Protein AF-A0A2V8ZM68-F1 (afdb_monomer_lite)

Foldseek 3Di:
DKDKDKAFAVPQAQCCPDPVNVVVVVVVVVPCPQKDWDDWDDDRTMIITTIDGPDPPDDPVND

Structure (mmCIF, N/CA/C/O backbone):
data_AF-A0A2V8ZM68-F1
#
_entry.id   AF-A0A2V8ZM68-F1
#
loop_
_atom_site.group_PDB
_atom_site.id
_atom_site.type_symbol
_atom_site.label_atom_id
_atom_site.label_alt_id
_atom_site.label_comp_id
_atom_site.label_asym_id
_atom_site.label_entity_id
_atom_site.label_seq_id
_atom_site.pdbx_PDB_ins_code
_atom_site.Cartn_x
_atom_site.Cartn_y
_atom_site.Cartn_z
_atom_site.occupancy
_atom_site.B_iso_or_equiv
_atom_site.auth_seq_id
_atom_site.auth_comp_id
_atom_site.auth_asym_id
_atom_site.auth_atom_id
_atom_site.pdbx_PDB_model_num
ATOM 1 N N . MET A 1 1 ? -11.204 8.260 12.395 1.00 84.19 1 MET A N 1
ATOM 2 C CA . MET A 1 1 ? -10.561 9.157 11.411 1.00 84.19 1 MET A CA 1
ATOM 3 C C . MET A 1 1 ? -10.116 8.294 10.253 1.00 84.19 1 MET A C 1
ATOM 5 O O . MET A 1 1 ? -9.608 7.216 10.521 1.00 84.19 1 MET A O 1
ATOM 9 N N . ILE A 1 2 ? -10.373 8.710 9.016 1.00 91.62 2 ILE A N 1
ATOM 10 C CA . ILE A 1 2 ? -9.947 7.969 7.825 1.00 91.62 2 ILE A CA 1
ATOM 11 C C . ILE A 1 2 ? -8.761 8.717 7.222 1.00 91.62 2 ILE A C 1
ATOM 13 O O . ILE A 1 2 ? -8.791 9.942 7.116 1.00 91.62 2 ILE A O 1
ATOM 17 N N . TYR A 1 3 ? -7.731 7.975 6.848 1.00 93.81 3 TYR A N 1
ATOM 18 C CA . TYR A 1 3 ? -6.523 8.460 6.208 1.00 93.81 3 TYR A CA 1
ATOM 19 C C . TYR A 1 3 ? -6.487 8.012 4.753 1.00 93.81 3 TYR A C 1
ATOM 21 O O . TYR A 1 3 ? -6.835 6.875 4.427 1.00 93.81 3 TYR A O 1
ATOM 29 N N . PHE A 1 4 ? -6.013 8.913 3.898 1.00 95.81 4 PHE A N 1
ATOM 30 C CA . PHE A 1 4 ? -5.604 8.592 2.542 1.00 95.81 4 PHE A CA 1
ATOM 31 C C . PHE A 1 4 ? -4.074 8.542 2.503 1.00 95.81 4 PHE A C 1
ATOM 33 O O . PHE A 1 4 ? -3.418 9.581 2.585 1.00 95.81 4 PHE A O 1
ATOM 40 N N . LEU A 1 5 ? -3.504 7.339 2.445 1.00 94.75 5 LEU A N 1
ATOM 41 C CA . LEU A 1 5 ? -2.056 7.131 2.409 1.00 94.75 5 LEU A CA 1
ATOM 42 C C . LEU A 1 5 ? -1.600 6.863 0.978 1.00 94.75 5 LEU A C 1
ATOM 44 O O . LEU A 1 5 ? -2.286 6.186 0.215 1.00 94.75 5 LEU A O 1
ATOM 48 N N . THR A 1 6 ? -0.422 7.378 0.629 1.00 96.25 6 THR A N 1
ATOM 49 C CA . THR A 1 6 ? 0.238 7.091 -0.649 1.00 96.25 6 THR A CA 1
ATOM 50 C C . THR A 1 6 ? 1.650 6.591 -0.381 1.00 96.25 6 THR A C 1
ATOM 52 O O . THR A 1 6 ? 2.444 7.301 0.233 1.00 96.25 6 THR A O 1
ATOM 55 N N . VAL A 1 7 ? 1.967 5.384 -0.847 1.00 94.62 7 VAL A N 1
ATOM 56 C CA . VAL A 1 7 ? 3.294 4.765 -0.710 1.00 94.62 7 VAL A CA 1
ATOM 57 C C . VAL A 1 7 ? 3.928 4.674 -2.092 1.00 94.62 7 VAL A C 1
ATOM 59 O O . VAL A 1 7 ? 3.359 4.059 -2.986 1.00 94.62 7 VAL A O 1
ATOM 62 N N . CYS A 1 8 ? 5.088 5.302 -2.280 1.00 96.00 8 CYS A N 1
ATOM 63 C CA . CYS A 1 8 ? 5.777 5.362 -3.572 1.00 96.00 8 CYS A CA 1
ATOM 64 C C . CYS A 1 8 ? 6.977 4.409 -3.615 1.00 96.00 8 CYS A C 1
ATOM 66 O O . CYS A 1 8 ? 7.703 4.273 -2.631 1.00 96.00 8 CYS A O 1
ATOM 68 N N . VAL A 1 9 ? 7.238 3.819 -4.782 1.00 94.69 9 VAL A N 1
ATOM 69 C CA . VAL A 1 9 ? 8.505 3.140 -5.079 1.00 94.69 9 VAL A CA 1
ATOM 70 C C . VAL A 1 9 ? 9.596 4.192 -5.304 1.00 94.69 9 VAL A C 1
ATOM 72 O O . VAL A 1 9 ? 9.363 5.203 -5.970 1.00 94.69 9 VAL A O 1
ATOM 75 N N . ILE A 1 10 ? 10.795 3.960 -4.757 1.00 93.00 10 ILE A N 1
ATOM 76 C CA . ILE A 1 10 ? 11.966 4.827 -4.956 1.00 93.00 10 ILE A CA 1
ATOM 77 C C . ILE A 1 10 ? 13.105 4.021 -5.615 1.00 93.00 10 ILE A C 1
ATOM 79 O O . ILE A 1 10 ? 13.496 2.988 -5.067 1.00 93.00 10 ILE A O 1
ATOM 83 N N . PRO A 1 11 ? 13.659 4.479 -6.761 1.00 91.94 11 PRO A N 1
ATOM 84 C CA . PRO A 1 11 ? 13.143 5.576 -7.592 1.00 91.94 11 PRO A CA 1
ATOM 85 C C . PRO A 1 11 ? 11.772 5.217 -8.190 1.00 91.94 11 PRO A C 1
ATOM 87 O O . PRO A 1 11 ? 11.449 4.033 -8.293 1.00 91.94 11 PRO A O 1
ATOM 90 N N . ARG A 1 12 ? 10.975 6.220 -8.593 1.00 90.50 12 ARG A N 1
ATOM 91 C CA . ARG A 1 12 ? 9.673 5.983 -9.242 1.00 90.50 12 ARG A CA 1
ATOM 92 C C . ARG A 1 12 ? 9.879 5.174 -10.520 1.00 90.50 12 ARG A C 1
ATOM 94 O O . ARG A 1 12 ? 10.459 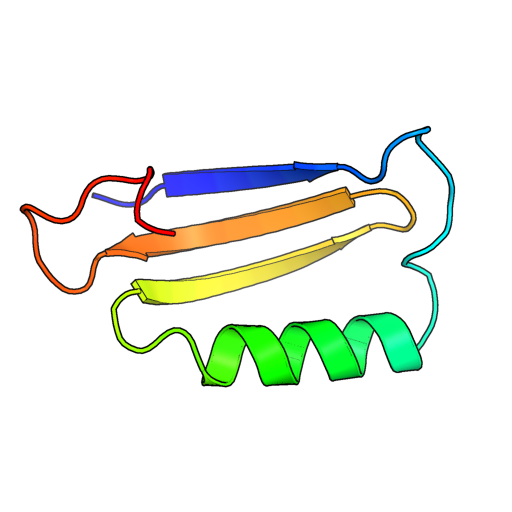5.670 -11.483 1.00 90.50 12 ARG A O 1
ATOM 101 N N . ARG A 1 13 ? 9.455 3.914 -10.483 1.00 93.56 13 ARG A N 1
ATOM 102 C CA . ARG A 1 13 ? 9.560 2.936 -11.568 1.00 93.56 13 ARG A CA 1
ATOM 103 C C . ARG A 1 13 ? 8.380 1.980 -11.492 1.00 93.56 13 ARG A C 1
ATOM 105 O O . ARG A 1 13 ? 7.868 1.749 -10.397 1.00 93.56 13 ARG A O 1
ATOM 112 N N . ASP A 1 14 ? 8.061 1.354 -12.615 1.00 95.31 14 ASP A N 1
ATOM 113 C CA . ASP A 1 14 ? 6.916 0.451 -12.779 1.00 95.31 14 ASP A CA 1
ATOM 114 C C . ASP A 1 14 ? 7.144 -0.934 -12.134 1.00 95.31 14 ASP A C 1
ATOM 116 O O . ASP A 1 14 ? 7.025 -1.978 -12.769 1.00 95.31 14 ASP A O 1
ATOM 120 N N . ALA A 1 15 ? 7.530 -0.963 -10.857 1.00 94.44 15 ALA A N 1
ATOM 121 C CA . ALA A 1 15 ? 7.850 -2.191 -10.127 1.00 94.44 15 ALA A CA 1
ATOM 122 C C . ALA A 1 15 ? 6.612 -2.949 -9.623 1.00 94.44 15 ALA A C 1
ATOM 124 O O . ALA A 1 15 ? 6.732 -4.110 -9.231 1.00 94.44 15 ALA A O 1
ATOM 125 N N . LEU A 1 16 ? 5.443 -2.306 -9.600 1.00 96.88 16 LEU A N 1
ATOM 126 C CA . LEU A 1 16 ? 4.217 -2.855 -9.020 1.00 96.88 16 LEU A CA 1
ATOM 127 C C . LEU A 1 16 ? 3.221 -3.364 -10.069 1.00 96.88 16 LEU A C 1
ATOM 129 O O . LEU A 1 16 ? 2.249 -4.014 -9.706 1.00 96.88 16 LEU A O 1
ATOM 133 N N . ALA A 1 17 ? 3.450 -3.116 -11.362 1.00 96.00 17 ALA A N 1
ATOM 134 C CA . ALA A 1 17 ? 2.570 -3.557 -12.450 1.00 96.00 17 ALA A CA 1
ATOM 135 C C . ALA A 1 17 ? 2.731 -5.058 -12.778 1.00 96.00 17 ALA A C 1
ATOM 137 O O . ALA A 1 17 ? 2.996 -5.435 -13.917 1.00 96.00 17 ALA A O 1
ATOM 138 N N . ASN A 1 18 ? 2.632 -5.924 -11.768 1.00 96.62 18 ASN 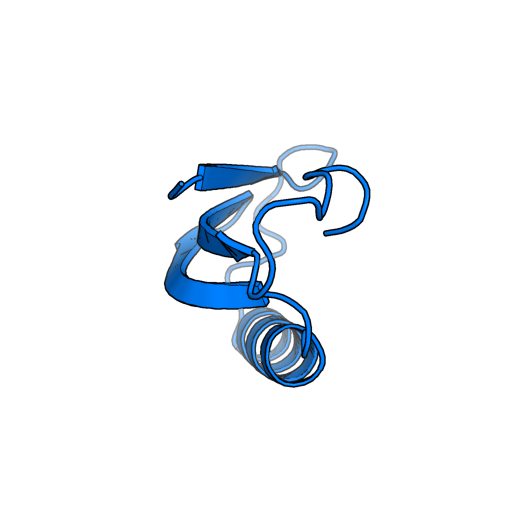A N 1
ATOM 139 C CA . ASN A 1 18 ? 2.692 -7.376 -11.911 1.00 96.62 18 ASN A CA 1
ATOM 140 C C . ASN A 1 18 ? 1.886 -8.085 -10.811 1.00 96.62 18 ASN A C 1
ATOM 142 O O . ASN A 1 18 ? 1.667 -7.549 -9.721 1.00 96.62 18 ASN A O 1
ATOM 146 N N . ASP A 1 19 ? 1.474 -9.320 -11.098 1.00 97.56 19 ASP A N 1
ATOM 147 C CA . ASP A 1 19 ? 0.627 -10.113 -10.203 1.00 97.56 19 ASP A CA 1
ATOM 148 C C . ASP A 1 19 ? 1.320 -10.469 -8.884 1.00 97.56 19 ASP A C 1
ATOM 150 O O . ASP A 1 19 ? 0.668 -10.554 -7.841 1.00 97.56 19 ASP A O 1
ATOM 154 N N . ASP A 1 20 ? 2.641 -10.653 -8.894 1.00 97.56 20 ASP A N 1
ATOM 155 C CA . ASP A 1 20 ? 3.394 -10.991 -7.687 1.00 97.56 20 ASP A CA 1
ATOM 156 C C . ASP A 1 20 ? 3.418 -9.829 -6.689 1.00 97.56 20 ASP A C 1
ATOM 158 O O . ASP A 1 20 ? 3.201 -10.044 -5.493 1.00 97.56 20 ASP A O 1
ATOM 162 N N . ALA A 1 21 ? 3.576 -8.592 -7.169 1.00 96.88 21 ALA A N 1
ATOM 163 C CA . ALA A 1 21 ? 3.466 -7.387 -6.355 1.00 96.88 21 ALA A CA 1
ATOM 164 C C . ALA A 1 21 ? 2.059 -7.242 -5.754 1.00 96.88 21 ALA A C 1
ATOM 166 O O . ALA A 1 21 ? 1.929 -6.987 -4.554 1.00 96.88 21 ALA A O 1
ATOM 167 N N . TRP A 1 22 ? 1.006 -7.489 -6.544 1.00 96.69 22 TRP A N 1
ATOM 168 C CA . TRP A 1 22 ? -0.371 -7.463 -6.041 1.00 96.69 22 TRP A CA 1
ATOM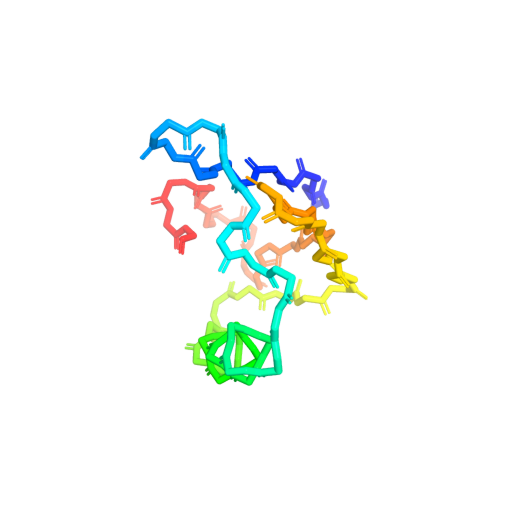 169 C C . TRP A 1 22 ? -0.604 -8.515 -4.951 1.00 96.69 22 TRP A C 1
ATOM 171 O O . TRP A 1 22 ? -1.135 -8.215 -3.879 1.00 96.69 22 TRP A O 1
ATOM 181 N N . ARG A 1 23 ? -0.157 -9.756 -5.184 1.00 97.88 23 ARG A N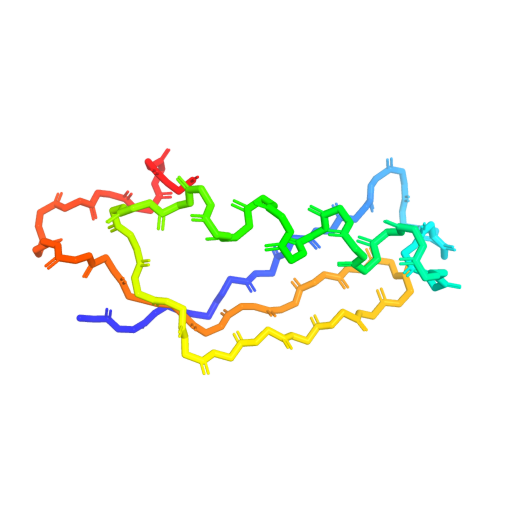 1
ATOM 182 C CA . ARG A 1 23 ? -0.279 -10.852 -4.21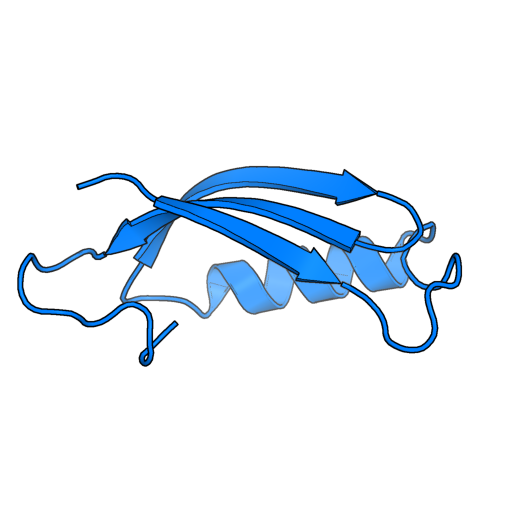3 1.00 97.88 23 ARG A CA 1
ATOM 183 C C . ARG A 1 23 ? 0.467 -10.536 -2.918 1.00 97.88 23 ARG A C 1
ATOM 185 O O . ARG A 1 23 ? -0.091 -10.751 -1.839 1.00 97.88 23 ARG A O 1
ATOM 192 N N . ALA A 1 24 ? 1.685 -10.005 -3.014 1.00 96.56 24 ALA A N 1
ATOM 193 C CA . ALA A 1 24 ? 2.484 -9.596 -1.862 1.00 96.56 24 ALA A CA 1
ATOM 194 C C . ALA A 1 24 ? 1.810 -8.465 -1.067 1.00 96.56 24 ALA A C 1
ATOM 196 O O . ALA A 1 24 ? 1.757 -8.522 0.167 1.00 96.56 24 ALA A O 1
ATOM 197 N N . LEU A 1 25 ? 1.223 -7.483 -1.759 1.00 96.06 25 LEU A N 1
ATOM 198 C CA . LEU A 1 25 ? 0.452 -6.411 -1.136 1.00 96.06 25 LEU A CA 1
ATOM 199 C C . LEU A 1 25 ? -0.761 -6.970 -0.384 1.00 96.06 25 LEU A C 1
ATOM 201 O O . LEU A 1 25 ? -0.905 -6.721 0.810 1.00 96.06 25 LEU A O 1
ATOM 205 N N . CYS A 1 26 ? -1.593 -7.795 -1.027 1.00 95.56 26 CYS A N 1
ATOM 206 C CA . CYS A 1 26 ? -2.754 -8.407 -0.377 1.00 95.56 26 CYS A CA 1
ATOM 207 C C . CYS A 1 26 ? -2.377 -9.233 0.863 1.00 95.56 26 CYS A C 1
ATOM 209 O O . CYS A 1 26 ? -3.093 -9.204 1.863 1.00 95.56 26 CYS A O 1
ATOM 211 N N . GLN A 1 27 ? -1.273 -9.984 0.818 1.00 96.38 27 GLN A N 1
ATOM 212 C CA . GLN A 1 27 ? -0.797 -10.755 1.972 1.00 96.38 27 GLN A CA 1
ATOM 213 C C . GLN A 1 27 ? -0.321 -9.853 3.112 1.00 96.38 27 GLN A C 1
ATOM 215 O O . GLN A 1 27 ? -0.619 -10.133 4.271 1.00 96.38 27 GLN A O 1
ATOM 220 N N . THR A 1 28 ? 0.380 -8.768 2.786 1.00 94.12 28 THR A N 1
ATOM 221 C CA . THR A 1 28 ? 0.836 -7.775 3.765 1.00 94.12 28 THR A CA 1
ATOM 222 C C . THR A 1 28 ? -0.347 -7.099 4.448 1.00 94.12 28 THR A C 1
ATOM 224 O O . THR A 1 28 ? -0.410 -7.066 5.671 1.00 94.12 28 THR A O 1
ATOM 227 N N . LEU A 1 29 ? -1.340 -6.652 3.677 1.00 93.50 29 LEU A N 1
ATOM 228 C CA . LEU A 1 29 ? -2.529 -5.990 4.218 1.00 93.50 29 LEU A CA 1
ATOM 229 C C . LEU A 1 29 ? -3.351 -6.908 5.128 1.00 93.50 29 LEU A C 1
ATOM 231 O O . LEU A 1 29 ? -3.880 -6.452 6.132 1.00 93.50 29 LEU A O 1
ATOM 235 N N . LYS A 1 30 ? -3.413 -8.214 4.834 1.00 92.25 30 LYS A N 1
ATOM 236 C CA . LYS A 1 30 ? -4.063 -9.203 5.714 1.00 92.25 30 LYS A CA 1
ATOM 237 C C . LYS A 1 30 ? -3.369 -9.370 7.067 1.00 92.25 30 LYS A C 1
ATOM 239 O O . LYS A 1 30 ? -3.982 -9.900 7.987 1.00 92.25 30 LYS A O 1
ATOM 244 N N . ARG A 1 31 ? -2.096 -8.981 7.179 1.00 92.00 31 ARG A N 1
ATOM 245 C CA . ARG A 1 31 ? -1.322 -9.031 8.427 1.00 92.00 31 ARG A CA 1
ATOM 246 C C . ARG A 1 31 ? -1.434 -7.743 9.247 1.00 92.00 31 ARG A C 1
ATOM 248 O O . ARG A 1 31 ? -1.004 -7.749 10.393 1.00 92.00 31 ARG A O 1
ATOM 255 N N . LEU A 1 32 ? -1.992 -6.666 8.684 1.00 89.81 32 LEU A N 1
ATOM 256 C CA . LEU A 1 32 ? -2.251 -5.421 9.406 1.00 89.81 32 LEU A CA 1
ATOM 257 C C . LEU A 1 32 ? -3.530 -5.575 10.238 1.00 89.81 32 LEU A C 1
ATOM 259 O O . LEU A 1 32 ? -4.630 -5.310 9.767 1.00 89.81 32 LEU A O 1
ATOM 263 N N . ASP A 1 33 ? -3.382 -6.022 11.480 1.00 88.50 33 ASP A N 1
ATOM 264 C CA . ASP A 1 33 ? -4.480 -6.274 12.423 1.00 88.50 33 ASP A CA 1
ATOM 265 C C . ASP A 1 33 ? -4.948 -5.017 13.178 1.00 88.50 33 ASP A C 1
ATOM 267 O O . ASP A 1 33 ? -6.062 -4.969 13.697 1.00 88.50 33 ASP A O 1
ATOM 271 N N . LYS A 1 34 ? -4.120 -3.969 13.201 1.00 92.25 34 LYS A N 1
ATOM 272 C CA . LYS A 1 34 ? -4.399 -2.688 13.877 1.00 92.25 34 LYS A CA 1
ATOM 273 C C . LYS A 1 34 ? -5.047 -1.627 12.988 1.00 92.25 34 LYS A C 1
ATOM 275 O O . LYS A 1 34 ? -5.283 -0.502 13.429 1.00 92.25 34 LYS A O 1
ATOM 280 N N . TRP A 1 35 ? -5.316 -1.959 11.729 1.00 93.50 35 TRP A N 1
ATOM 281 C CA . TRP A 1 35 ? -5.820 -1.009 10.748 1.00 93.50 35 TRP A CA 1
ATOM 282 C C . TRP A 1 35 ? -6.943 -1.610 9.910 1.00 93.50 35 TRP A C 1
ATOM 284 O O . TRP A 1 35 ? -6.826 -2.692 9.346 1.00 93.50 35 TRP A O 1
ATOM 294 N N . ASN A 1 36 ? -8.027 -0.859 9.776 1.00 92.88 36 ASN A N 1
ATOM 295 C CA . ASN A 1 36 ? -9.153 -1.184 8.920 1.00 92.88 36 ASN A CA 1
ATOM 296 C C . ASN A 1 36 ? -8.875 -0.697 7.495 1.00 92.88 36 ASN A C 1
ATOM 298 O O . ASN A 1 36 ? -8.835 0.510 7.245 1.00 92.88 36 ASN A O 1
ATOM 302 N N . MET A 1 37 ? -8.699 -1.628 6.555 1.00 94.50 37 MET A N 1
ATOM 303 C CA . MET A 1 37 ? -8.546 -1.305 5.133 1.00 94.50 37 MET A CA 1
ATOM 304 C C . MET A 1 37 ? -9.917 -1.135 4.481 1.00 94.50 37 MET A C 1
ATOM 306 O O . MET A 1 37 ? -10.707 -2.075 4.452 1.00 94.50 37 MET A O 1
ATOM 310 N N . HIS A 1 38 ? -10.188 0.040 3.914 1.00 94.06 38 HIS A N 1
ATOM 311 C CA . HIS A 1 38 ? -11.433 0.304 3.186 1.00 94.06 38 HIS A CA 1
ATOM 312 C C . HIS A 1 38 ? -11.262 0.167 1.674 1.00 94.06 38 HIS A C 1
ATOM 314 O O . HIS A 1 38 ? -12.146 -0.345 0.994 1.00 94.06 38 HIS A O 1
ATOM 320 N N . CYS A 1 39 ? -10.135 0.636 1.139 1.00 95.69 39 CYS A N 1
ATOM 321 C CA . CYS A 1 39 ? -9.831 0.559 -0.285 1.00 95.69 39 CYS A CA 1
ATOM 322 C C . CYS A 1 39 ? -8.319 0.567 -0.499 1.00 95.69 39 CYS A C 1
ATOM 324 O O . CYS A 1 39 ? -7.599 1.275 0.208 1.00 95.69 39 CYS A O 1
ATOM 326 N N . VAL A 1 40 ? -7.858 -0.194 -1.490 1.00 96.56 40 VAL A N 1
ATOM 327 C CA . VAL A 1 40 ? -6.467 -0.212 -1.943 1.00 96.56 40 VAL A CA 1
ATOM 328 C C . VAL A 1 40 ? -6.445 -0.137 -3.460 1.00 96.56 40 VAL A C 1
ATOM 330 O O . VAL A 1 40 ? -7.110 -0.925 -4.129 1.00 96.56 40 VAL A O 1
ATOM 333 N N . LEU A 1 41 ? -5.659 0.796 -3.990 1.00 97.00 41 LEU A N 1
ATOM 334 C CA . LEU A 1 41 ? -5.391 0.937 -5.417 1.00 97.00 41 LEU A CA 1
ATOM 335 C C . LEU A 1 41 ? -3.887 0.828 -5.639 1.00 97.00 41 LEU A C 1
ATOM 337 O O . LEU A 1 41 ? -3.118 1.564 -5.023 1.00 97.00 41 LEU A O 1
ATOM 341 N N . MET A 1 42 ? -3.471 -0.082 -6.514 1.00 97.50 42 MET A N 1
ATOM 342 C CA . MET A 1 42 ? -2.071 -0.250 -6.890 1.00 97.50 42 MET A CA 1
ATOM 343 C C . MET A 1 42 ? -1.853 0.307 -8.295 1.00 97.50 42 MET A C 1
ATOM 345 O O . MET A 1 42 ? -2.466 -0.150 -9.256 1.00 97.50 42 MET A O 1
ATOM 349 N N . MET A 1 43 ? -0.979 1.301 -8.385 1.00 97.38 43 MET A N 1
ATOM 350 C CA . MET A 1 43 ? -0.463 1.874 -9.623 1.00 97.38 43 MET A CA 1
ATOM 351 C C . MET A 1 43 ? 0.924 1.271 -9.905 1.00 97.38 43 MET A C 1
ATOM 353 O O . MET A 1 43 ? 1.532 0.719 -8.989 1.00 97.38 43 MET A O 1
ATOM 357 N N . PRO A 1 44 ? 1.468 1.378 -11.131 1.00 97.69 44 PRO A N 1
ATOM 358 C CA . PRO A 1 44 ? 2.773 0.801 -11.465 1.00 97.69 44 PRO A CA 1
ATOM 359 C C . PRO A 1 44 ? 3.935 1.223 -10.547 1.00 97.69 44 PRO A C 1
ATOM 361 O O . PRO A 1 44 ? 4.812 0.404 -10.270 1.00 97.69 44 PRO A O 1
ATOM 364 N N . ASP A 1 45 ? 3.936 2.459 -10.040 1.00 97.56 45 ASP A N 1
ATOM 365 C CA . ASP A 1 45 ? 5.016 3.040 -9.227 1.00 97.56 45 ASP A CA 1
ATOM 366 C C . ASP A 1 45 ? 4.597 3.447 -7.799 1.00 97.56 45 ASP A C 1
ATOM 368 O O . ASP A 1 45 ? 5.442 3.891 -7.016 1.00 97.56 45 ASP A O 1
ATOM 372 N N . HIS A 1 46 ? 3.319 3.316 -7.427 1.00 97.38 46 HIS A N 1
ATOM 373 C CA . HIS A 1 46 ? 2.822 3.683 -6.095 1.00 97.38 46 HIS A CA 1
ATOM 374 C C . HIS A 1 46 ? 1.512 2.979 -5.719 1.00 97.38 46 HIS A C 1
ATOM 376 O O . HIS A 1 46 ? 0.832 2.388 -6.551 1.00 97.38 46 HIS A O 1
ATOM 382 N N . ILE A 1 47 ? 1.137 3.056 -4.444 1.00 97.44 47 ILE A N 1
ATOM 383 C CA . ILE A 1 47 ? -0.105 2.497 -3.898 1.00 97.44 47 ILE A CA 1
ATOM 384 C C . ILE A 1 47 ? -0.862 3.603 -3.170 1.00 97.44 47 ILE A C 1
ATOM 386 O O . ILE A 1 47 ? -0.261 4.348 -2.396 1.00 97.44 47 ILE A O 1
ATOM 390 N N . HIS A 1 48 ? -2.175 3.665 -3.371 1.00 97.69 48 HIS A N 1
ATOM 391 C CA . HIS A 1 48 ? -3.095 4.461 -2.566 1.00 97.69 48 HIS A CA 1
ATOM 392 C C . HIS A 1 48 ? -3.900 3.572 -1.621 1.00 97.69 48 HIS A C 1
ATOM 394 O O . HIS A 1 48 ? -4.401 2.518 -2.017 1.00 97.69 48 HIS A O 1
ATOM 400 N N . LEU A 1 49 ? -4.059 4.021 -0.378 1.00 96.50 49 LEU A N 1
ATOM 401 C CA . LEU A 1 49 ? -4.791 3.317 0.668 1.00 96.50 49 LEU A CA 1
ATOM 402 C C . LEU A 1 49 ? -5.804 4.263 1.305 1.00 96.50 49 LEU A C 1
ATOM 404 O O . LEU A 1 49 ? -5.442 5.353 1.746 1.00 96.50 49 LEU A O 1
ATOM 408 N N . LEU A 1 50 ? -7.052 3.818 1.414 1.00 96.56 50 LEU A N 1
ATOM 409 C CA . LEU A 1 50 ? -8.049 4.424 2.286 1.00 96.56 50 LEU A CA 1
ATOM 410 C C . LEU A 1 50 ? -8.166 3.549 3.534 1.00 96.56 50 LEU A C 1
ATOM 412 O O . LEU A 1 50 ? -8.655 2.421 3.455 1.00 96.56 50 LEU A O 1
ATOM 416 N N . THR A 1 51 ? -7.685 4.045 4.670 1.00 94.69 51 THR A N 1
ATOM 417 C CA . THR A 1 51 ? -7.521 3.242 5.890 1.00 94.69 51 THR A CA 1
ATOM 418 C C . THR A 1 51 ? -7.857 4.027 7.151 1.00 94.69 51 THR A C 1
ATOM 420 O O . THR A 1 51 ? -7.735 5.249 7.181 1.00 94.69 51 THR A O 1
ATOM 423 N N . ALA A 1 52 ? -8.275 3.341 8.207 1.00 94.00 52 ALA A N 1
ATOM 424 C CA . ALA A 1 52 ? -8.476 3.922 9.528 1.00 94.00 52 ALA A CA 1
ATOM 425 C C . ALA A 1 52 ? -7.854 3.016 10.598 1.00 94.00 52 ALA A C 1
ATOM 427 O O . ALA A 1 52 ? -7.961 1.797 10.481 1.00 94.00 52 ALA A O 1
ATOM 428 N N . PRO A 1 53 ? -7.239 3.561 11.657 1.00 93.69 53 PRO A N 1
ATOM 429 C CA . PRO A 1 53 ? -6.769 2.736 12.757 1.00 93.69 53 PRO A CA 1
ATOM 430 C C . PRO A 1 53 ? -7.965 2.077 13.457 1.00 93.69 53 PRO A C 1
ATOM 4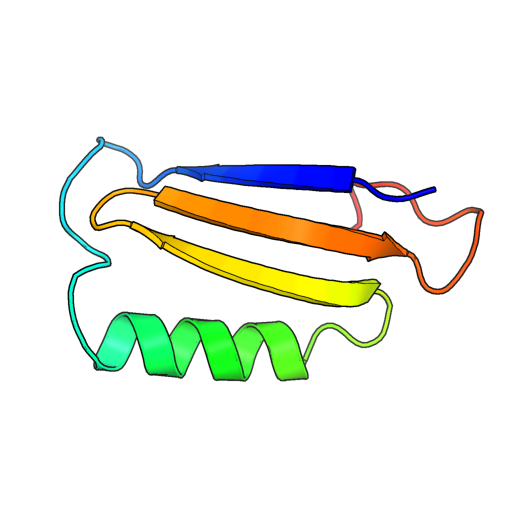32 O O . PRO A 1 53 ? -9.056 2.656 13.515 1.00 93.69 53 PRO A O 1
ATOM 435 N N . SER A 1 54 ? -7.775 0.862 13.971 1.00 91.69 54 SER A N 1
ATOM 436 C CA . SER A 1 54 ? -8.809 0.150 14.733 1.00 91.69 54 SER A CA 1
ATOM 437 C C . SER A 1 54 ? -9.111 0.836 16.067 1.00 91.69 54 SER A C 1
ATOM 439 O O . SER A 1 54 ? -10.256 0.852 16.514 1.00 91.69 54 SER A O 1
ATOM 441 N N . GLU A 1 55 ? -8.099 1.473 16.653 1.00 89.69 55 GLU A N 1
ATOM 442 C CA . GLU A 1 55 ? -8.179 2.245 17.888 1.00 89.69 55 GLU A CA 1
ATOM 443 C C . GLU A 1 55 ? -7.833 3.712 17.630 1.00 89.69 55 GLU A C 1
ATOM 445 O O . GLU A 1 55 ? -6.940 4.044 16.854 1.00 89.69 55 GLU A O 1
ATOM 450 N N . ARG A 1 56 ? -8.532 4.625 18.308 1.00 81.50 56 ARG A N 1
ATOM 451 C CA . ARG A 1 56 ? -8.417 6.070 18.051 1.00 81.50 56 ARG A CA 1
ATOM 452 C C . ARG A 1 56 ? -7.020 6.641 18.327 1.00 81.50 56 ARG A C 1
ATOM 454 O O . ARG A 1 56 ? -6.668 7.656 17.733 1.00 81.50 56 ARG A O 1
ATOM 461 N N . GLU A 1 57 ? -6.269 6.026 19.234 1.00 84.12 57 GLU A N 1
ATOM 462 C CA . GLU A 1 57 ? -4.976 6.524 19.722 1.00 84.12 57 GLU A CA 1
ATOM 463 C C . GLU A 1 57 ? -3.782 6.031 18.892 1.00 84.12 57 GLU A C 1
ATOM 465 O O . GLU A 1 57 ? -2.663 6.513 19.072 1.00 84.12 57 GLU A O 1
ATOM 470 N N . LEU A 1 58 ? -4.001 5.103 17.955 1.00 84.56 58 LEU A N 1
ATOM 471 C CA . LEU A 1 58 ? -2.937 4.605 17.091 1.00 84.56 58 LEU A CA 1
ATOM 472 C C . LEU A 1 58 ? -2.454 5.703 16.138 1.00 84.56 58 LEU A C 1
ATOM 474 O O . LEU A 1 58 ? -3.216 6.293 15.369 1.00 84.56 58 LEU A O 1
ATOM 478 N N . SER A 1 59 ? -1.148 5.951 16.181 1.00 83.94 59 SER A N 1
ATOM 479 C CA . SER A 1 59 ? -0.472 6.879 15.280 1.00 83.94 59 SER A CA 1
ATOM 480 C C . SER A 1 59 ? -0.339 6.282 13.880 1.00 83.94 59 SER A C 1
ATOM 482 O O . SER A 1 59 ? -0.033 5.102 13.743 1.00 83.94 59 SER A O 1
ATOM 484 N N . VAL A 1 60 ? -0.434 7.119 12.840 1.00 80.69 60 VAL A N 1
ATOM 485 C CA . VAL A 1 60 ? -0.054 6.753 11.457 1.00 80.69 60 VAL A CA 1
ATOM 486 C C . VAL A 1 60 ? 1.384 6.247 11.363 1.00 80.69 60 VAL A C 1
ATOM 488 O O . VAL A 1 60 ? 1.676 5.436 10.499 1.00 80.69 60 VAL A O 1
ATOM 491 N N . ALA A 1 61 ? 2.275 6.652 12.271 1.00 83.06 61 ALA A N 1
ATOM 492 C CA . ALA A 1 61 ? 3.635 6.113 12.317 1.00 83.06 61 ALA A CA 1
ATOM 493 C C . ALA A 1 61 ? 3.698 4.619 12.704 1.00 83.06 61 ALA A C 1
ATOM 495 O O . ALA A 1 61 ? 4.751 4.007 12.569 1.00 83.06 61 ALA A O 1
ATOM 496 N N . ALA A 1 62 ? 2.600 4.050 13.213 1.00 80.75 62 ALA A N 1
ATOM 497 C CA . ALA A 1 62 ? 2.458 2.630 13.529 1.00 80.75 62 ALA A CA 1
ATOM 498 C C . ALA A 1 62 ? 1.729 1.838 12.422 1.00 80.75 62 ALA A C 1
ATOM 500 O O . ALA A 1 62 ? 1.273 0.720 12.676 1.00 80.75 62 ALA A O 1
ATOM 501 N N . PHE A 1 63 ? 1.551 2.441 11.243 1.00 80.12 63 PHE A N 1
ATOM 502 C CA . PHE A 1 63 ? 1.144 1.757 10.017 1.00 80.12 63 PHE A CA 1
ATOM 503 C C . PHE A 1 63 ? 2.342 1.022 9.410 1.00 80.12 63 PHE A C 1
ATOM 505 O O . PHE A 1 63 ? 2.235 -0.210 9.230 1.00 80.12 63 PHE A O 1
#

Secondary structure (DSSP, 8-state):
--EEEEEE-SS--S-SSSHHHHHHHHHHHHH--SEEEEEEEE-SSEEEEEEEESSTT--GGG-

pLDDT: mean 93.11, std 4.87, range [80.12, 97.88]

Radius of gyration: 12.26 Å; chains: 1; bounding box: 25×20×32 Å

Sequence (63 aa):
MIYFLTVCVIPRRDALANDDAWRALCQTLKRLDKWNMHCVLMMPDHIHLLTAPSERELSVAAF